Protein AF-A0A5D4MDG8-F1 (afdb_monomer_lite)

Sequence (80 aa):
MKKDIFTLVGGFLSAMLLFLGSIDVSFDWFTQTSIDAFVILLAAAVALGLNLYAIWRNTFVSKEAQLQKKALQAKGLIKK

Foldseek 3Di:
DVVVVVVVVVVVVVVVQVVCVVVVNDDPCPDPVNVVVVVVVVVVVVVVVVVVVVCCCLPPPDPVSVVVVVVCVVVVVDPD

InterPro domains:
  IPR006479 Holin [PF04688] (7-74)

Structure (mmCIF, N/CA/C/O backbone):
data_AF-A0A5D4MDG8-F1
#
_entry.id   AF-A0A5D4MDG8-F1
#
loop_
_atom_site.group_PDB
_atom_site.id
_atom_site.type_symbol
_atom_site.label_atom_id
_atom_site.label_alt_id
_atom_site.label_comp_id
_atom_site.label_asym_id
_atom_site.label_entity_id
_atom_site.label_seq_id
_atom_site.pdbx_PDB_ins_code
_atom_site.Cartn_x
_atom_site.Cartn_y
_atom_site.Cartn_z
_atom_site.occupancy
_atom_site.B_iso_or_equiv
_atom_site.auth_seq_id
_atom_site.auth_comp_id
_atom_site.auth_asym_id
_atom_site.auth_atom_id
_atom_site.pdbx_PDB_model_num
ATOM 1 N N . MET A 1 1 ? 2.635 19.878 3.342 1.00 61.16 1 MET A N 1
ATOM 2 C CA . MET A 1 1 ? 3.847 19.123 3.734 1.00 61.16 1 MET A CA 1
ATOM 3 C C . MET A 1 1 ? 3.791 17.647 3.352 1.00 61.16 1 MET A C 1
ATOM 5 O O . MET A 1 1 ? 4.509 17.274 2.442 1.00 61.16 1 MET A O 1
ATOM 9 N N . LYS A 1 2 ? 2.959 16.784 3.970 1.00 68.50 2 LYS A N 1
ATOM 10 C CA . LYS A 1 2 ? 2.973 15.337 3.635 1.00 68.50 2 LYS A CA 1
ATOM 11 C C . LYS A 1 2 ? 2.632 15.051 2.163 1.00 68.50 2 LYS A C 1
ATOM 13 O O . LYS A 1 2 ? 3.325 14.275 1.527 1.00 68.50 2 LYS A O 1
ATOM 18 N N . LYS A 1 3 ? 1.601 15.714 1.624 1.00 72.62 3 LYS A N 1
ATOM 19 C CA . LYS A 1 3 ? 1.175 15.573 0.218 1.00 72.62 3 LYS A CA 1
ATOM 20 C C . LYS A 1 3 ? 2.271 15.996 -0.769 1.00 72.62 3 LYS A C 1
ATOM 22 O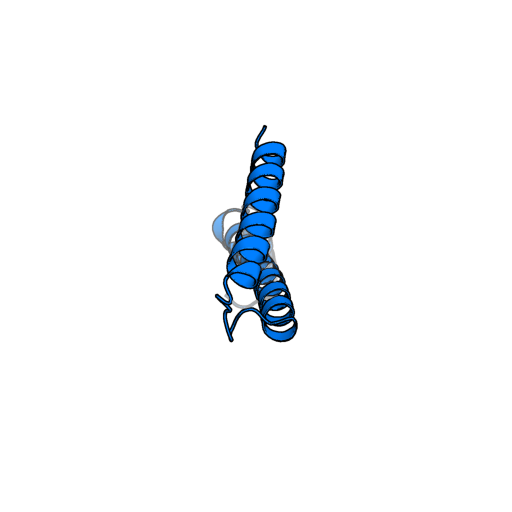 O . LYS A 1 3 ? 2.514 15.282 -1.729 1.00 72.62 3 LYS A O 1
ATOM 27 N N . ASP A 1 4 ? 2.970 17.089 -0.474 1.00 84.00 4 ASP A N 1
ATOM 28 C CA . ASP A 1 4 ? 4.029 17.631 -1.338 1.00 84.00 4 ASP A CA 1
ATOM 29 C C . ASP A 1 4 ? 5.221 16.673 -1.436 1.00 84.00 4 ASP A C 1
ATOM 31 O O . ASP A 1 4 ? 5.777 16.493 -2.514 1.00 84.00 4 ASP A O 1
ATOM 35 N N . ILE A 1 5 ? 5.558 15.993 -0.334 1.00 90.94 5 ILE A N 1
ATOM 36 C CA . ILE A 1 5 ? 6.602 14.960 -0.313 1.00 90.94 5 ILE A CA 1
ATOM 37 C C . ILE A 1 5 ? 6.206 13.767 -1.190 1.00 90.94 5 ILE A C 1
ATOM 39 O O . ILE A 1 5 ? 7.033 13.299 -1.964 1.00 90.94 5 ILE A O 1
ATOM 43 N N . PHE A 1 6 ? 4.955 13.292 -1.126 1.00 87.19 6 PHE A N 1
ATOM 44 C CA . PHE A 1 6 ? 4.495 12.201 -1.998 1.00 87.19 6 PHE A CA 1
ATOM 45 C C . PHE A 1 6 ? 4.550 12.586 -3.478 1.00 87.19 6 PHE A C 1
ATOM 47 O O . PHE A 1 6 ? 4.973 11.774 -4.298 1.00 87.19 6 PHE A O 1
ATOM 54 N N . THR A 1 7 ? 4.184 13.824 -3.812 1.00 91.44 7 THR A N 1
ATOM 55 C CA . THR A 1 7 ? 4.291 14.338 -5.181 1.00 91.44 7 THR A CA 1
ATOM 56 C C . THR A 1 7 ? 5.748 14.422 -5.637 1.00 91.44 7 THR A C 1
ATOM 58 O O . THR A 1 7 ? 6.061 13.970 -6.737 1.00 91.44 7 THR A O 1
ATOM 61 N N . LEU A 1 8 ? 6.654 14.940 -4.797 1.00 94.00 8 LEU A N 1
ATOM 62 C CA . LEU A 1 8 ? 8.081 15.035 -5.126 1.00 94.00 8 LEU A CA 1
ATOM 63 C C . LEU A 1 8 ? 8.710 13.652 -5.327 1.00 94.00 8 LEU A C 1
ATOM 65 O O . LEU A 1 8 ? 9.412 13.429 -6.310 1.00 94.00 8 LEU A O 1
ATOM 69 N N . VAL A 1 9 ? 8.436 12.720 -4.411 1.00 93.81 9 VAL A N 1
ATOM 70 C CA . VAL A 1 9 ? 8.947 11.345 -4.479 1.00 93.81 9 VAL A CA 1
ATOM 71 C C . VAL A 1 9 ? 8.373 10.626 -5.697 1.00 93.81 9 VAL A C 1
ATOM 73 O O . VAL A 1 9 ? 9.126 9.997 -6.431 1.00 93.81 9 VAL A O 1
ATOM 76 N N . GLY A 1 10 ? 7.073 10.759 -5.971 1.00 91.25 10 GLY A N 1
ATOM 77 C CA . GLY A 1 10 ? 6.448 10.170 -7.158 1.00 91.25 10 GLY A CA 1
ATOM 78 C C . GLY A 1 10 ? 7.038 10.707 -8.465 1.00 91.25 10 GLY A C 1
ATOM 79 O O . GLY A 1 10 ? 7.360 9.927 -9.363 1.00 91.25 10 GLY A O 1
ATOM 80 N N . GLY A 1 11 ? 7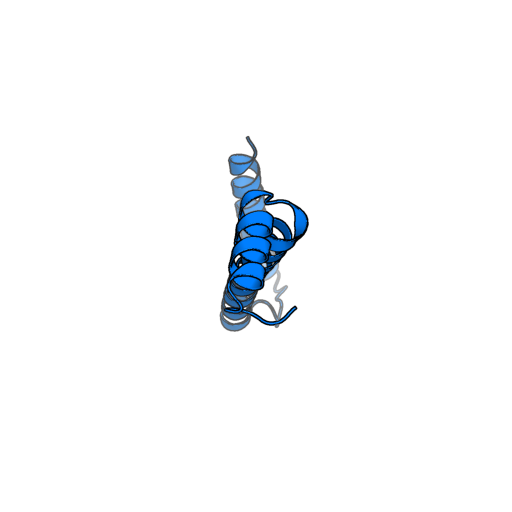.246 12.023 -8.554 1.00 94.12 11 GLY A N 1
ATOM 81 C CA . GLY A 1 11 ? 7.890 12.659 -9.705 1.00 94.12 11 GLY A CA 1
ATOM 82 C C . GLY A 1 11 ? 9.336 12.199 -9.899 1.00 94.12 11 GLY A C 1
ATOM 83 O O . GLY A 1 11 ? 9.721 11.837 -11.009 1.00 94.12 11 GLY A O 1
ATOM 84 N N . PHE A 1 12 ? 10.114 12.130 -8.815 1.00 96.50 12 PHE A N 1
ATOM 85 C CA . PHE A 1 12 ? 11.487 11.625 -8.844 1.00 96.50 12 PHE A CA 1
ATOM 86 C C . PHE A 1 12 ? 11.556 10.162 -9.299 1.00 96.50 12 PHE A C 1
ATOM 88 O O . PHE A 1 12 ? 12.326 9.844 -10.200 1.00 96.50 12 PHE A O 1
ATOM 95 N N . LEU A 1 13 ? 10.731 9.278 -8.727 1.00 94.44 13 LEU A N 1
ATOM 96 C CA . LEU A 1 13 ? 10.699 7.859 -9.100 1.00 94.44 13 LEU A CA 1
ATOM 97 C C . LEU A 1 13 ? 10.273 7.660 -10.562 1.00 94.44 13 LEU A C 1
ATOM 99 O O . LEU A 1 13 ? 10.824 6.799 -11.242 1.00 94.44 13 LEU A O 1
ATOM 103 N N . SER A 1 14 ? 9.353 8.489 -11.064 1.00 92.25 14 SER A N 1
ATOM 104 C CA . SER A 1 14 ? 8.951 8.474 -12.477 1.00 92.25 14 SER A CA 1
ATOM 105 C C . SER A 1 14 ? 10.108 8.882 -13.393 1.00 92.25 14 SER A C 1
ATOM 107 O O . SER A 1 14 ? 10.390 8.200 -14.375 1.00 92.25 14 SER A O 1
ATOM 109 N N . ALA A 1 15 ? 10.828 9.957 -13.054 1.00 95.88 15 ALA A N 1
ATOM 110 C CA . ALA A 1 15 ? 12.006 10.391 -13.804 1.00 95.88 15 ALA A CA 1
ATOM 111 C C . ALA A 1 15 ? 13.147 9.360 -13.747 1.00 95.88 15 ALA A C 1
ATOM 113 O O . ALA A 1 15 ? 13.817 9.121 -14.749 1.00 95.88 15 ALA A O 1
ATOM 114 N N . MET A 1 16 ? 13.339 8.712 -12.597 1.00 96.12 16 MET A N 1
ATOM 115 C CA . MET A 1 16 ? 14.319 7.642 -12.423 1.00 96.12 16 MET A CA 1
ATOM 116 C C . MET A 1 16 ? 13.987 6.431 -13.298 1.00 96.12 16 MET A C 1
ATOM 118 O O . MET A 1 16 ? 14.879 5.899 -13.949 1.00 96.12 16 MET A O 1
ATOM 122 N N . LEU A 1 17 ? 12.717 6.023 -13.369 1.00 92.19 17 LEU A N 1
ATOM 123 C CA . LEU A 1 17 ? 12.288 4.940 -14.253 1.00 92.19 17 LEU A CA 1
ATOM 124 C C . LEU A 1 17 ? 12.551 5.275 -15.731 1.00 92.19 17 LEU A C 1
ATOM 126 O O . LEU A 1 17 ? 13.065 4.435 -16.464 1.00 92.19 17 LEU A O 1
ATOM 130 N N . LEU A 1 18 ? 12.252 6.508 -16.153 1.00 93.50 18 LEU A N 1
ATOM 131 C CA . LEU A 1 18 ? 12.556 6.980 -17.510 1.00 93.50 18 LEU A CA 1
ATOM 132 C C . LEU A 1 18 ? 14.062 6.946 -17.802 1.00 93.50 18 LEU A C 1
ATOM 134 O O . LEU A 1 18 ? 14.473 6.496 -18.870 1.00 93.50 18 LEU A O 1
ATOM 138 N N . PHE A 1 19 ? 14.888 7.388 -16.851 1.00 96.25 19 PHE A N 1
ATOM 139 C CA . PHE A 1 19 ? 16.342 7.326 -16.977 1.00 96.25 19 PHE A CA 1
ATOM 140 C C . PHE A 1 19 ? 16.845 5.883 -17.113 1.00 96.25 19 PHE A C 1
ATOM 142 O O . PHE A 1 19 ? 17.646 5.607 -18.002 1.00 96.25 19 PHE A O 1
ATOM 149 N N . LEU A 1 20 ? 16.348 4.957 -16.288 1.00 95.19 20 LEU A N 1
ATOM 150 C CA . LEU A 1 20 ? 16.703 3.538 -16.382 1.00 95.19 20 LEU A CA 1
ATOM 151 C C . LEU A 1 20 ? 16.364 2.969 -17.766 1.00 95.19 20 LEU A C 1
ATOM 153 O O . LEU A 1 20 ? 17.220 2.341 -18.385 1.00 95.19 20 LEU A O 1
ATOM 157 N N . GLY A 1 21 ? 15.189 3.301 -18.308 1.00 92.88 21 GLY A N 1
ATOM 158 C CA . GLY A 1 21 ? 14.828 2.929 -19.677 1.00 92.88 21 GLY A CA 1
ATOM 159 C C . GLY A 1 21 ? 15.774 3.509 -20.737 1.00 92.88 21 GLY A C 1
ATOM 160 O O . GLY A 1 21 ? 16.068 2.844 -21.724 1.00 92.88 21 GLY A O 1
ATOM 161 N N . SER A 1 22 ? 16.308 4.719 -20.530 1.00 95.81 22 SER A N 1
ATOM 162 C CA . SER A 1 22 ? 17.254 5.342 -21.473 1.00 95.81 22 SER A CA 1
ATOM 163 C C . SER A 1 22 ? 18.629 4.665 -21.528 1.00 95.81 22 SER A C 1
ATOM 165 O O . SER A 1 22 ? 19.331 4.805 -22.526 1.00 95.81 22 SER A O 1
ATOM 167 N N . ILE A 1 23 ? 19.002 3.925 -20.479 1.00 96.94 23 ILE A N 1
ATOM 168 C CA . ILE A 1 23 ? 20.235 3.125 -20.413 1.00 96.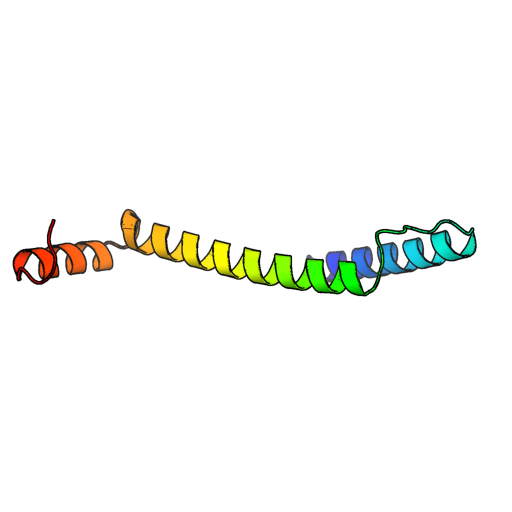94 23 ILE A CA 1
ATOM 169 C C . ILE A 1 23 ? 19.964 1.624 -20.606 1.00 96.94 23 ILE A C 1
ATOM 171 O O . ILE A 1 23 ? 20.772 0.797 -20.192 1.00 96.94 23 ILE A O 1
ATOM 175 N N . ASP A 1 24 ? 18.822 1.291 -21.217 1.00 92.69 24 ASP A N 1
ATOM 176 C CA . ASP A 1 24 ? 18.371 -0.073 -21.529 1.00 92.69 24 ASP A CA 1
ATOM 177 C C . ASP A 1 24 ? 18.143 -0.972 -20.294 1.00 92.69 24 ASP A C 1
ATOM 179 O O . ASP A 1 24 ? 18.061 -2.196 -20.382 1.00 92.69 24 ASP A O 1
ATOM 183 N N . VAL A 1 25 ? 17.990 -0.367 -19.111 1.00 94.31 25 VAL A N 1
ATOM 184 C CA . VAL A 1 25 ? 17.579 -1.073 -17.895 1.00 94.31 25 VAL A CA 1
ATOM 185 C C . VAL A 1 25 ? 16.056 -1.124 -17.862 1.00 94.31 25 VAL A C 1
ATOM 187 O O . VAL A 1 25 ? 15.381 -0.133 -17.579 1.00 94.31 25 VAL A O 1
ATOM 190 N N . SER A 1 26 ? 15.515 -2.308 -18.135 1.00 88.06 26 SER A N 1
ATOM 191 C CA . SER A 1 26 ? 14.082 -2.590 -18.106 1.00 88.06 26 SER A CA 1
ATOM 192 C C . SER A 1 26 ? 13.737 -3.630 -17.040 1.00 88.06 26 SER A C 1
ATOM 194 O O . SER A 1 26 ? 14.584 -4.384 -16.561 1.00 88.06 26 SER A O 1
ATOM 196 N N . PHE A 1 27 ? 12.472 -3.634 -16.626 1.00 88.62 27 PHE A N 1
ATOM 197 C CA . PHE A 1 27 ? 11.949 -4.558 -15.629 1.00 88.62 27 PHE A CA 1
ATOM 198 C C . PHE A 1 27 ? 10.773 -5.321 -16.236 1.00 88.62 27 PHE A C 1
ATOM 200 O O . PHE A 1 27 ? 9.708 -4.739 -16.427 1.00 88.62 27 PHE A O 1
ATOM 207 N N . ASP A 1 28 ? 10.928 -6.625 -16.473 1.00 90.19 28 ASP A N 1
ATOM 208 C CA . ASP A 1 28 ? 9.879 -7.471 -17.078 1.00 90.19 28 ASP A CA 1
ATOM 209 C C . ASP A 1 28 ? 8.565 -7.474 -16.287 1.00 90.19 28 ASP A C 1
ATOM 211 O O . ASP A 1 28 ? 7.480 -7.684 -16.826 1.00 90.19 28 ASP A O 1
ATOM 215 N N . TRP A 1 29 ? 8.650 -7.232 -14.980 1.00 89.12 29 TRP A N 1
ATOM 216 C CA . TRP A 1 29 ? 7.496 -7.158 -14.095 1.00 89.12 29 TRP A CA 1
ATOM 217 C C . TRP A 1 29 ? 6.842 -5.773 -14.075 1.00 89.12 29 TRP A C 1
ATOM 219 O O . TRP A 1 29 ? 5.753 -5.666 -13.522 1.00 89.12 29 TRP A O 1
ATOM 229 N N . PHE A 1 30 ? 7.447 -4.720 -14.637 1.00 89.00 30 PHE A N 1
ATOM 230 C CA . PHE A 1 30 ? 6.893 -3.359 -14.663 1.00 89.00 30 PHE A CA 1
ATOM 231 C C . PHE A 1 30 ? 6.126 -3.120 -15.972 1.00 89.00 30 PHE A C 1
ATOM 233 O O . PHE A 1 30 ? 6.528 -2.346 -16.838 1.00 89.00 30 PHE A O 1
ATOM 240 N N . THR A 1 31 ? 5.012 -3.833 -16.132 1.00 91.44 31 THR A N 1
ATOM 241 C CA . THR A 1 31 ? 4.129 -3.749 -17.302 1.00 91.44 31 THR A CA 1
ATOM 242 C C . THR A 1 31 ? 2.811 -3.091 -16.920 1.00 91.44 31 THR A C 1
ATOM 244 O O . THR A 1 31 ? 2.437 -3.053 -15.749 1.00 91.44 31 THR A O 1
ATOM 247 N N . GLN A 1 32 ? 2.052 -2.611 -17.907 1.00 91.75 32 GLN A N 1
ATOM 248 C CA . GLN A 1 32 ? 0.722 -2.057 -17.643 1.00 91.75 32 GLN A CA 1
ATOM 249 C C . GLN A 1 32 ? -0.172 -3.064 -16.900 1.00 91.75 32 GLN A C 1
ATOM 251 O O . GLN A 1 32 ? -0.834 -2.714 -15.929 1.00 91.75 32 GLN A O 1
ATOM 256 N N . THR A 1 33 ? -0.118 -4.340 -17.291 1.00 95.69 33 THR A N 1
ATOM 257 C CA . THR A 1 33 ? -0.910 -5.410 -16.676 1.00 95.69 33 THR A CA 1
ATOM 258 C C . THR A 1 33 ? -0.578 -5.620 -15.200 1.00 95.69 33 THR A C 1
ATOM 260 O O . THR A 1 33 ? -1.486 -5.792 -14.387 1.00 95.69 33 THR A O 1
ATOM 263 N N . SER A 1 34 ? 0.705 -5.614 -14.827 1.00 94.88 34 SER A N 1
ATOM 264 C CA . SER A 1 34 ? 1.096 -5.784 -13.425 1.00 94.88 34 SER A CA 1
ATOM 265 C C . SER A 1 34 ? 0.773 -4.550 -12.584 1.00 94.88 34 SER A C 1
ATOM 267 O O . SER A 1 34 ? 0.359 -4.703 -11.434 1.00 94.88 34 SER A O 1
ATOM 269 N N . ILE A 1 35 ? 0.888 -3.345 -13.156 1.00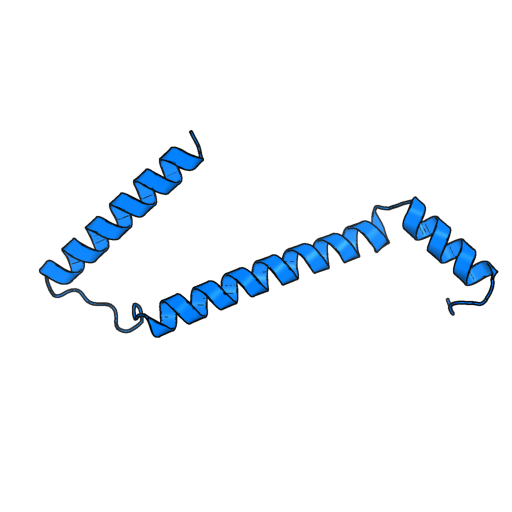 91.88 35 ILE A N 1
ATOM 270 C CA . ILE A 1 35 ? 0.463 -2.094 -12.517 1.00 91.88 35 ILE A CA 1
ATOM 271 C C . ILE A 1 35 ? -1.039 -2.145 -12.226 1.00 91.88 35 ILE A C 1
ATOM 273 O O . ILE A 1 35 ? -1.445 -1.935 -11.082 1.00 91.88 35 ILE A O 1
ATOM 277 N N . ASP A 1 36 ? -1.858 -2.491 -13.219 1.00 95.19 36 ASP A N 1
ATOM 278 C CA . ASP A 1 36 ? -3.314 -2.574 -13.067 1.00 95.19 36 ASP A CA 1
ATOM 279 C C . ASP A 1 36 ? -3.706 -3.617 -12.007 1.00 95.19 36 ASP A C 1
ATOM 281 O O . ASP A 1 36 ? -4.512 -3.340 -11.112 1.00 95.19 36 ASP A O 1
ATOM 285 N N . ALA A 1 37 ? -3.080 -4.798 -12.040 1.00 96.62 37 ALA A N 1
ATOM 286 C CA . ALA A 1 37 ? -3.294 -5.840 -11.037 1.00 96.62 37 ALA A CA 1
ATOM 287 C C . ALA A 1 37 ? -2.908 -5.372 -9.623 1.00 96.62 37 ALA A C 1
ATOM 289 O O . ALA A 1 37 ? -3.625 -5.647 -8.656 1.00 96.62 37 ALA A O 1
ATOM 290 N N . PHE A 1 38 ? -1.808 -4.628 -9.489 1.00 93.31 38 PHE A N 1
ATOM 291 C CA . PHE A 1 38 ? -1.367 -4.080 -8.210 1.00 93.31 38 PHE A CA 1
ATOM 292 C C . PHE A 1 38 ? -2.329 -3.010 -7.674 1.00 93.31 38 PHE A C 1
ATOM 294 O O . PHE A 1 38 ? -2.635 -3.003 -6.481 1.00 93.31 38 PHE A O 1
ATOM 301 N N . VAL A 1 39 ? -2.875 -2.149 -8.538 1.00 94.25 39 VAL A N 1
ATOM 302 C CA . VAL A 1 39 ? -3.899 -1.163 -8.149 1.00 94.25 39 VAL A CA 1
ATOM 303 C C . VAL A 1 39 ? -5.158 -1.858 -7.624 1.00 94.25 39 VAL A C 1
ATOM 305 O O . VAL A 1 39 ? -5.680 -1.469 -6.576 1.00 94.25 39 VAL A O 1
ATOM 308 N N . ILE A 1 40 ? -5.617 -2.920 -8.295 1.00 97.25 40 ILE A N 1
ATOM 309 C CA . ILE A 1 40 ? -6.765 -3.723 -7.839 1.00 97.25 40 ILE A CA 1
ATOM 310 C C . ILE A 1 40 ? -6.468 -4.370 -6.482 1.00 97.25 40 ILE A C 1
ATOM 312 O O . ILE A 1 40 ? -7.304 -4.311 -5.576 1.00 97.25 40 ILE A O 1
ATOM 316 N N . LEU A 1 41 ? -5.274 -4.945 -6.311 1.00 97.31 41 LEU A N 1
ATOM 317 C CA . LEU A 1 41 ? -4.843 -5.533 -5.043 1.00 97.31 41 LEU A CA 1
ATOM 318 C C . LEU A 1 41 ? -4.875 -4.504 -3.907 1.00 97.31 41 LEU A C 1
ATOM 320 O O . LEU A 1 41 ? -5.408 -4.795 -2.837 1.00 97.31 41 LEU A O 1
ATOM 324 N N . LEU A 1 42 ? -4.349 -3.296 -4.131 1.00 96.88 42 LEU A N 1
ATOM 325 C CA . LEU A 1 42 ? -4.372 -2.222 -3.136 1.00 96.88 42 LEU A CA 1
ATOM 326 C C . LEU A 1 42 ? -5.801 -1.800 -2.780 1.00 96.88 42 LEU A C 1
ATOM 328 O O . LEU A 1 42 ? -6.112 -1.640 -1.599 1.00 96.88 42 LEU A O 1
ATOM 332 N N . ALA A 1 43 ? -6.685 -1.664 -3.770 1.00 96.38 43 ALA A N 1
ATOM 333 C CA . ALA A 1 43 ? -8.091 -1.345 -3.530 1.00 96.38 43 ALA A CA 1
ATOM 334 C C . ALA A 1 43 ? -8.781 -2.429 -2.681 1.00 96.38 43 ALA A C 1
ATOM 336 O O . ALA A 1 43 ? -9.454 -2.115 -1.694 1.00 96.38 43 ALA A O 1
ATOM 337 N N . ALA A 1 44 ? -8.557 -3.704 -3.012 1.00 97.75 44 ALA A N 1
ATOM 338 C CA . ALA A 1 44 ? -9.075 -4.835 -2.247 1.00 97.75 44 ALA A CA 1
ATOM 339 C C . ALA A 1 44 ? -8.498 -4.882 -0.821 1.00 97.75 44 ALA A C 1
ATOM 341 O O . ALA A 1 44 ? -9.236 -5.125 0.134 1.00 97.75 44 ALA A O 1
ATOM 342 N N . ALA A 1 45 ? -7.207 -4.588 -0.650 1.00 97.62 45 ALA A N 1
ATOM 343 C CA . ALA A 1 45 ? -6.553 -4.540 0.655 1.00 97.62 45 ALA A CA 1
ATOM 344 C C . ALA A 1 45 ? -7.115 -3.421 1.546 1.00 97.62 45 ALA A C 1
ATOM 346 O O . ALA A 1 45 ? -7.366 -3.645 2.731 1.00 97.62 45 ALA A O 1
ATOM 347 N N . VAL A 1 46 ? -7.376 -2.235 0.985 1.00 97.81 46 VAL A N 1
ATOM 348 C CA . VAL A 1 46 ? -8.040 -1.137 1.706 1.00 97.81 46 VAL A CA 1
ATOM 349 C C . VAL A 1 46 ? -9.449 -1.548 2.127 1.00 97.81 46 VAL A C 1
ATOM 351 O O . VAL A 1 46 ? -9.810 -1.383 3.294 1.00 97.81 46 VAL A O 1
ATOM 354 N N . ALA A 1 47 ? -10.233 -2.128 1.214 1.00 97.62 47 ALA A N 1
ATOM 355 C CA . ALA A 1 47 ? -11.576 -2.609 1.526 1.00 97.62 47 ALA A CA 1
ATOM 356 C C . ALA A 1 47 ? -11.557 -3.672 2.638 1.00 97.62 47 ALA A C 1
ATOM 358 O O . ALA A 1 47 ? -12.359 -3.603 3.574 1.00 97.62 47 ALA A O 1
ATOM 359 N N . LEU A 1 48 ? -10.614 -4.616 2.584 1.00 97.56 48 LEU A N 1
ATOM 360 C CA . LEU A 1 48 ? -10.421 -5.625 3.623 1.00 97.56 48 LEU A CA 1
ATOM 361 C C . LEU A 1 48 ? -10.072 -4.979 4.969 1.00 97.56 48 LEU A C 1
ATOM 363 O O . LEU A 1 48 ? -10.712 -5.280 5.975 1.00 97.56 48 LEU A O 1
ATOM 367 N N . GLY A 1 49 ? -9.106 -4.060 4.989 1.00 97.69 49 GLY A N 1
ATOM 368 C CA . GLY A 1 49 ? -8.681 -3.362 6.202 1.00 97.69 49 GLY A CA 1
ATOM 369 C C . GLY A 1 49 ? -9.821 -2.592 6.871 1.00 97.69 49 GLY A C 1
ATOM 370 O O . GLY A 1 49 ? -10.008 -2.700 8.083 1.00 97.69 49 GLY A O 1
ATOM 371 N N . LEU A 1 50 ? -10.635 -1.879 6.086 1.00 97.56 50 LEU A N 1
ATOM 372 C CA . LEU A 1 50 ? -11.815 -1.170 6.591 1.00 97.56 50 LEU A CA 1
ATOM 373 C C . LEU A 1 50 ? -12.856 -2.127 7.184 1.00 97.56 50 LEU A C 1
ATOM 375 O O . LEU A 1 50 ? -13.391 -1.849 8.257 1.00 97.56 50 LEU A O 1
ATOM 379 N N . ASN A 1 51 ? -13.119 -3.261 6.530 1.00 97.44 51 ASN A N 1
ATOM 380 C CA . ASN A 1 51 ? -14.065 -4.259 7.034 1.00 97.44 51 ASN A CA 1
ATOM 381 C C . ASN A 1 51 ? -13.572 -4.914 8.327 1.00 97.44 51 ASN A C 1
ATOM 383 O O . ASN A 1 51 ? -14.327 -5.007 9.294 1.00 97.44 51 ASN A O 1
ATOM 387 N N . LEU A 1 52 ? -12.300 -5.313 8.386 1.00 97.38 52 LEU A N 1
ATOM 388 C CA . LEU A 1 52 ? -11.702 -5.866 9.602 1.00 97.38 52 LEU A CA 1
ATOM 389 C C . LEU A 1 52 ? -11.744 -4.855 10.750 1.00 97.38 52 LEU A C 1
ATOM 391 O O . LEU A 1 52 ? -12.128 -5.205 11.868 1.00 97.38 52 LEU A O 1
ATOM 395 N N . TYR A 1 53 ? -11.425 -3.589 10.471 1.00 95.50 53 TYR A N 1
ATOM 396 C CA . TYR A 1 53 ? -11.528 -2.516 11.454 1.00 95.50 53 TYR A CA 1
ATOM 397 C C . TYR A 1 53 ? -12.970 -2.319 11.941 1.00 95.50 53 TYR A C 1
ATOM 399 O O . TYR A 1 53 ? -13.201 -2.196 13.146 1.00 95.50 53 TYR A O 1
ATOM 407 N N . ALA A 1 54 ? -13.949 -2.333 11.034 1.00 94.38 54 ALA A N 1
ATOM 408 C CA . ALA A 1 54 ? -15.361 -2.218 11.383 1.00 94.38 54 ALA A CA 1
ATOM 409 C C . ALA A 1 54 ? -15.828 -3.386 12.264 1.00 94.38 54 ALA A C 1
ATOM 411 O O . ALA A 1 54 ? -16.473 -3.157 13.289 1.00 94.38 54 ALA A O 1
ATOM 412 N N . ILE A 1 55 ? -15.456 -4.623 11.920 1.00 93.94 55 ILE A N 1
ATOM 413 C CA . ILE A 1 55 ? -15.759 -5.819 12.720 1.00 93.94 55 ILE A CA 1
ATOM 414 C C . ILE A 1 55 ? -15.152 -5.689 14.114 1.00 93.94 55 ILE A C 1
ATOM 416 O O . ILE A 1 55 ? -15.854 -5.877 15.110 1.00 93.94 55 ILE A O 1
ATOM 420 N N . TRP A 1 56 ? -13.868 -5.342 14.199 1.00 93.62 56 TRP A N 1
ATOM 421 C CA . TRP A 1 56 ? -13.178 -5.182 15.474 1.00 93.62 56 TRP A CA 1
ATOM 422 C C . TRP A 1 56 ? -13.844 -4.105 16.336 1.00 93.62 56 TRP A C 1
ATOM 424 O O . TRP A 1 56 ? -14.180 -4.354 17.497 1.00 93.62 56 TRP A O 1
ATOM 434 N N . ARG A 1 57 ? -14.127 -2.935 15.753 1.00 89.69 57 ARG A N 1
ATOM 435 C CA . ARG A 1 57 ? -14.788 -1.828 16.449 1.00 89.69 57 ARG A CA 1
ATOM 436 C C . ARG A 1 57 ? -16.182 -2.221 16.935 1.00 89.69 57 ARG A C 1
ATOM 438 O O . ARG A 1 57 ? -16.515 -1.944 18.085 1.00 89.69 57 ARG A O 1
ATOM 445 N N . ASN A 1 58 ? -16.981 -2.884 16.104 1.00 90.56 58 ASN A N 1
ATOM 446 C CA . ASN A 1 58 ? -18.341 -3.295 16.462 1.00 90.56 58 ASN A CA 1
ATOM 447 C C . ASN A 1 58 ? -18.361 -4.411 17.509 1.00 90.56 58 ASN A C 1
ATOM 449 O O . ASN A 1 58 ? -19.250 -4.444 18.355 1.00 90.56 58 ASN A O 1
ATOM 453 N N . THR A 1 59 ? -17.381 -5.309 17.473 1.00 87.12 59 THR A N 1
ATOM 454 C CA . THR A 1 59 ? -17.334 -6.453 18.386 1.00 87.12 59 THR A CA 1
ATOM 455 C C . THR A 1 59 ? -16.795 -6.049 19.756 1.00 87.12 59 THR A C 1
ATOM 457 O O . THR A 1 59 ? -17.377 -6.396 20.786 1.00 87.12 59 THR A O 1
ATOM 460 N N . PHE A 1 60 ? -15.695 -5.296 19.789 1.00 86.94 60 PHE A N 1
ATOM 461 C CA . PHE A 1 60 ? -14.917 -5.107 21.015 1.00 86.94 60 PHE A CA 1
ATOM 462 C C . PHE A 1 60 ? -15.001 -3.699 21.599 1.00 86.94 60 PHE A C 1
ATOM 464 O O . PHE A 1 60 ? -14.907 -3.550 22.814 1.00 86.94 60 PHE A O 1
ATOM 471 N N . VAL A 1 61 ? -15.196 -2.673 20.769 1.00 88.31 61 VAL A N 1
ATOM 472 C CA . VAL A 1 61 ? -15.090 -1.271 21.210 1.00 88.31 61 VAL A CA 1
ATOM 473 C C . VAL A 1 61 ? -16.461 -0.630 21.423 1.00 88.31 61 VAL A C 1
ATOM 475 O O . VAL A 1 61 ? -16.660 0.115 22.383 1.00 88.31 61 VAL A O 1
ATOM 478 N N . SER A 1 62 ? -17.424 -0.903 20.543 1.00 89.38 62 SER A N 1
ATOM 479 C CA . SER A 1 62 ? -18.741 -0.268 20.588 1.00 89.38 62 SER A CA 1
ATOM 480 C C . SER A 1 62 ? -19.616 -0.854 21.697 1.00 89.38 62 SER A C 1
ATOM 482 O O . SER A 1 62 ? -20.156 -1.956 21.584 1.00 89.38 62 SER A O 1
ATOM 484 N N . LYS A 1 63 ? -19.810 -0.073 22.767 1.00 86.88 63 LYS A N 1
ATOM 485 C CA . LYS A 1 63 ? -20.732 -0.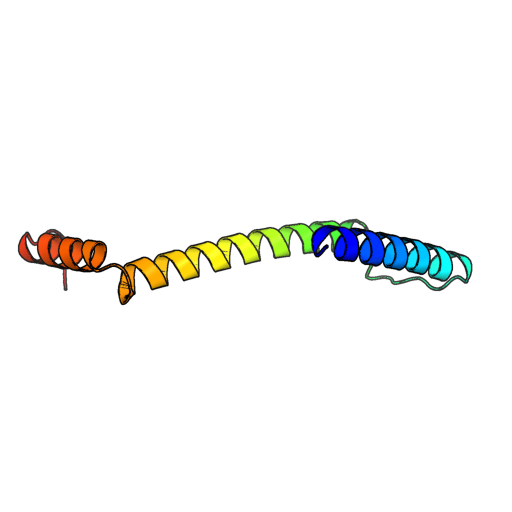411 23.863 1.00 86.88 63 LYS A CA 1
ATOM 486 C C . LYS A 1 63 ? -22.180 -0.525 23.378 1.00 86.88 63 LYS A C 1
ATOM 488 O O . LYS A 1 63 ? -22.908 -1.397 23.841 1.00 86.88 63 LYS A O 1
ATOM 493 N N . GLU A 1 64 ? -22.585 0.310 22.425 1.00 87.69 64 GLU A N 1
ATOM 494 C CA . GLU A 1 64 ? -23.934 0.287 21.845 1.00 87.69 64 GLU A CA 1
ATOM 495 C C . GLU A 1 64 ? -24.195 -1.003 21.065 1.00 87.69 64 GLU A C 1
ATOM 497 O O . GLU A 1 64 ? -25.232 -1.638 21.253 1.00 87.69 64 GLU A O 1
ATOM 502 N N . ALA A 1 65 ? -23.228 -1.445 20.255 1.00 84.44 65 ALA A N 1
ATOM 503 C CA . ALA A 1 65 ? -23.335 -2.703 19.518 1.00 84.44 65 ALA A CA 1
ATOM 504 C C . ALA A 1 65 ? -23.404 -3.907 20.471 1.00 84.44 65 ALA A C 1
ATOM 506 O O . ALA A 1 65 ? -24.187 -4.835 20.262 1.00 84.44 65 ALA A O 1
ATOM 507 N N . GLN A 1 66 ? -22.645 -3.874 21.570 1.00 84.38 66 GLN A N 1
ATOM 508 C CA . GLN A 1 66 ? -22.719 -4.901 22.611 1.00 84.38 66 GLN A CA 1
ATOM 509 C C . GLN A 1 66 ? -24.074 -4.900 23.335 1.00 84.38 66 GLN A C 1
ATOM 511 O O . GLN A 1 66 ? -24.615 -5.973 23.613 1.00 84.38 66 GLN A O 1
ATOM 516 N N . LEU A 1 67 ? -24.646 -3.726 23.617 1.00 88.00 67 LEU A N 1
ATOM 517 C CA . LEU A 1 67 ? -25.981 -3.599 24.209 1.00 88.00 67 LEU A CA 1
ATOM 518 C C . LEU A 1 67 ? -27.073 -4.101 23.258 1.00 88.00 67 LEU A C 1
ATOM 520 O O . LEU A 1 67 ? -27.931 -4.868 23.690 1.00 88.00 67 LEU A O 1
ATOM 524 N N . GLN A 1 68 ? -27.010 -3.760 21.969 1.00 86.88 68 GLN A N 1
ATOM 525 C CA . GLN A 1 68 ? -27.913 -4.314 20.955 1.00 86.88 68 GLN A CA 1
ATOM 526 C C . GLN A 1 68 ? -27.794 -5.833 20.862 1.00 86.88 68 GLN A C 1
ATOM 528 O O . GLN A 1 68 ? -28.813 -6.520 20.885 1.00 86.88 68 GLN A O 1
ATOM 533 N N . LYS A 1 69 ? -26.573 -6.380 20.833 1.00 86.25 69 LYS A N 1
ATOM 534 C CA . LYS A 1 69 ? -26.356 -7.833 20.817 1.00 86.25 69 LYS A CA 1
ATOM 535 C C . LYS A 1 69 ? -27.005 -8.507 22.029 1.00 86.25 69 LYS A C 1
ATOM 537 O O . LYS A 1 69 ? -27.715 -9.494 21.862 1.00 86.25 69 LYS A O 1
ATOM 542 N N . LYS A 1 70 ? -26.832 -7.946 23.232 1.00 87.00 70 LYS A N 1
ATOM 543 C CA . LYS A 1 70 ? -27.485 -8.441 24.458 1.00 87.00 70 LYS A CA 1
ATOM 544 C C . LYS A 1 70 ? -29.011 -8.329 24.391 1.00 87.00 70 LYS A C 1
ATOM 546 O O . LYS A 1 70 ? -29.697 -9.269 24.773 1.00 87.00 70 LYS A O 1
ATOM 551 N N . ALA A 1 71 ? -29.546 -7.217 23.889 1.00 89.12 71 ALA A N 1
ATOM 552 C CA . ALA A 1 71 ? -30.988 -7.015 23.751 1.00 89.12 71 ALA A CA 1
ATOM 553 C C . ALA A 1 71 ? -31.616 -8.000 22.752 1.00 89.12 71 ALA A C 1
ATOM 555 O O . ALA A 1 71 ? -32.689 -8.542 23.005 1.00 89.12 71 ALA A O 1
ATOM 556 N N . LEU A 1 72 ? -30.939 -8.273 21.638 1.00 88.00 72 LEU A N 1
ATOM 557 C CA . LEU A 1 72 ? -31.387 -9.238 20.635 1.00 88.00 72 LEU A CA 1
ATOM 558 C C . LEU A 1 72 ? -31.308 -10.684 21.152 1.00 88.00 72 LEU A C 1
ATOM 560 O O . LEU A 1 72 ? -32.220 -11.468 20.893 1.00 88.00 72 LEU A O 1
ATOM 564 N N . GLN A 1 73 ? -30.277 -11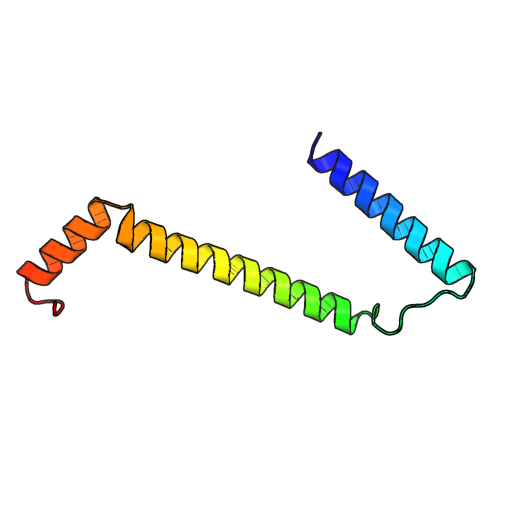.018 21.937 1.00 89.44 73 GLN A N 1
ATOM 565 C CA . GLN A 1 73 ? -30.185 -12.297 22.653 1.00 89.44 73 GLN A CA 1
ATOM 566 C C . GLN A 1 73 ? -31.309 -12.450 23.687 1.00 89.44 73 GLN A C 1
ATOM 568 O O . GLN A 1 73 ? -31.945 -13.498 23.744 1.00 89.44 73 GLN A O 1
ATOM 573 N N . ALA A 1 74 ? -31.605 -11.400 24.461 1.00 88.94 74 ALA A N 1
ATOM 574 C CA . ALA A 1 74 ? -32.699 -11.402 25.436 1.00 88.94 74 ALA A CA 1
ATOM 575 C C . ALA A 1 74 ? -34.077 -11.578 24.774 1.00 88.94 74 ALA A C 1
ATOM 577 O O . ALA A 1 74 ? -34.965 -12.192 25.355 1.00 88.94 74 ALA A O 1
ATOM 578 N N . LYS A 1 75 ? -34.243 -11.085 23.540 1.00 91.12 75 LYS A N 1
ATOM 579 C CA . LYS A 1 75 ? -35.447 -11.284 22.717 1.00 91.12 75 LYS A CA 1
ATOM 580 C C . LYS A 1 75 ? -35.480 -12.631 21.977 1.00 91.12 75 LYS A C 1
ATOM 582 O O . LYS A 1 75 ? -36.432 -12.881 21.248 1.00 91.12 75 LYS A O 1
ATOM 587 N N . GLY A 1 76 ? -34.455 -13.477 22.116 1.00 89.00 76 GLY A N 1
ATOM 588 C CA . GLY A 1 76 ? -34.371 -14.780 21.442 1.00 89.00 76 GLY A CA 1
ATOM 589 C C . GLY A 1 76 ? -34.174 -14.709 19.923 1.00 89.00 76 GLY A C 1
ATOM 590 O O . GLY A 1 76 ? -34.283 -15.726 19.247 1.00 89.00 76 GLY A O 1
ATOM 591 N N . LEU A 1 77 ? -33.871 -13.526 19.378 1.00 89.06 77 LEU A N 1
ATOM 592 C CA . LEU A 1 77 ? -33.718 -13.298 17.935 1.00 89.06 77 LEU A CA 1
ATOM 593 C C . LEU A 1 77 ? -32.360 -13.769 17.399 1.00 89.06 77 LEU A C 1
ATOM 595 O O . LEU A 1 77 ? -32.176 -13.899 16.193 1.00 89.06 77 LEU A O 1
ATOM 599 N N . ILE A 1 78 ? -31.401 -14.022 18.292 1.00 83.12 78 ILE A N 1
ATOM 600 C CA . ILE A 1 78 ? -30.092 -14.585 17.961 1.00 83.12 78 ILE A CA 1
ATOM 601 C C . ILE A 1 78 ? -29.644 -15.528 19.076 1.00 83.12 78 ILE A C 1
ATOM 603 O O . ILE A 1 78 ? -29.769 -15.198 20.258 1.00 83.12 78 ILE A O 1
ATOM 607 N N . LYS A 1 79 ? -29.108 -16.697 18.702 1.00 72.06 79 LYS A N 1
ATOM 608 C CA . LYS A 1 79 ? -28.513 -17.649 19.652 1.00 72.06 79 LYS A CA 1
ATOM 609 C C . LYS A 1 79 ? -27.191 -17.110 20.208 1.00 72.06 79 LYS A C 1
ATOM 611 O O . LYS A 1 79 ? -26.524 -16.293 19.572 1.00 72.06 79 LYS A O 1
ATOM 616 N N . LYS A 1 80 ? -26.881 -17.533 21.435 1.00 58.84 80 LYS A N 1
ATOM 617 C CA . LYS A 1 80 ? -25.684 -17.127 22.176 1.00 58.84 80 LYS A CA 1
ATOM 618 C C . LYS A 1 80 ? -24.418 -17.682 21.538 1.00 58.84 80 LYS A C 1
ATOM 620 O O . LYS A 1 80 ? -24.457 -18.866 21.143 1.00 58.84 80 LYS A O 1
#

Secondary structure (DSSP, 8-state):
-HHHHHHHHHHHHHHHHHHHHHTT---TT-SHHHHHHHHHHHHHHHHHHHHHHHHHIIIII-HHHHHHHHHHHHTTSS--

Radius of gyration: 23.4 Å; chains: 1; bounding box: 56×37×47 Å

Organism: NCBI:txid218284

pLDDT: mean 90.62, std 7.46, range [58.84, 97.81]